Protein AF-B9A7W2-F1 (afdb_monomer_lite)

Structure (mmCIF, N/CA/C/O backbone):
data_AF-B9A7W2-F1
#
_entry.id   AF-B9A7W2-F1
#
loop_
_atom_site.group_PDB
_atom_site.id
_atom_site.type_symbol
_atom_site.label_atom_id
_atom_site.label_alt_id
_atom_site.label_comp_id
_atom_site.label_asym_id
_atom_site.label_entity_id
_atom_site.label_seq_id
_atom_site.pdbx_PDB_ins_code
_atom_site.Cartn_x
_atom_site.Cartn_y
_atom_site.Cartn_z
_atom_site.occupancy
_atom_site.B_iso_or_equiv
_atom_site.auth_seq_id
_atom_site.auth_comp_id
_atom_site.auth_asym_id
_atom_site.auth_atom_id
_atom_site.pdbx_PDB_model_num
ATOM 1 N N . MET A 1 1 ? -15.785 -12.529 -1.734 1.00 82.88 1 MET A N 1
ATOM 2 C CA . MET A 1 1 ? -14.747 -11.508 -1.474 1.00 82.88 1 MET A CA 1
ATOM 3 C C . MET A 1 1 ? -13.501 -11.907 -2.246 1.00 82.88 1 MET A C 1
A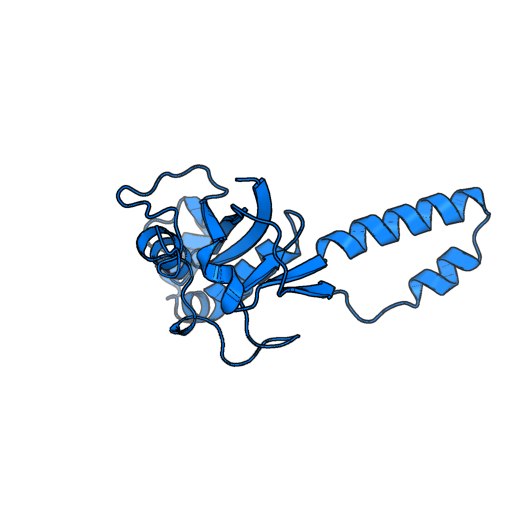TOM 5 O O . MET A 1 1 ? -13.134 -13.072 -2.173 1.00 82.88 1 MET A O 1
ATOM 9 N N . TYR A 1 2 ? -12.892 -11.000 -3.004 1.00 88.69 2 TYR A N 1
ATOM 10 C CA . TYR A 1 2 ? -11.724 -11.292 -3.841 1.00 88.69 2 TYR A CA 1
ATOM 11 C C . TYR A 1 2 ? -10.604 -10.283 -3.586 1.00 88.69 2 TYR A C 1
ATOM 13 O O . TYR A 1 2 ? -10.852 -9.144 -3.194 1.00 88.69 2 TYR A O 1
ATOM 21 N N . PHE A 1 3 ? -9.363 -10.733 -3.744 1.00 91.31 3 PHE A N 1
ATOM 22 C CA . PHE A 1 3 ? -8.169 -9.934 -3.488 1.00 91.31 3 PHE A CA 1
ATOM 23 C C . PHE A 1 3 ? -7.960 -8.897 -4.597 1.00 91.31 3 PHE A C 1
ATOM 25 O O . PHE A 1 3 ? -8.019 -9.245 -5.778 1.00 91.31 3 PHE A O 1
ATOM 32 N N . ILE A 1 4 ? -7.706 -7.639 -4.227 1.00 93.31 4 ILE A N 1
ATOM 33 C CA . ILE A 1 4 ? -7.515 -6.549 -5.198 1.00 93.31 4 ILE A CA 1
ATOM 34 C C . ILE A 1 4 ? -6.113 -5.944 -5.174 1.00 93.31 4 ILE A C 1
ATOM 36 O O . ILE A 1 4 ? -5.679 -5.444 -6.212 1.00 93.31 4 ILE A O 1
ATOM 40 N N . GLY A 1 5 ? -5.390 -6.054 -4.057 1.00 94.56 5 GLY A N 1
ATOM 41 C CA . GLY A 1 5 ? -4.006 -5.600 -3.964 1.00 94.56 5 GLY A CA 1
ATOM 42 C C . GLY A 1 5 ? -3.548 -5.315 -2.536 1.00 94.56 5 GLY A C 1
ATOM 43 O O . GLY A 1 5 ? -4.131 -5.800 -1.566 1.00 94.56 5 GLY A O 1
ATOM 44 N N . TYR A 1 6 ? -2.495 -4.520 -2.405 1.00 95.88 6 TYR A N 1
ATOM 45 C CA . TYR A 1 6 ? -1.826 -4.192 -1.153 1.00 95.88 6 TYR A CA 1
ATOM 46 C C . TYR A 1 6 ? -1.896 -2.694 -0.859 1.00 95.88 6 TYR A C 1
ATOM 48 O O . TYR A 1 6 ? -1.899 -1.874 -1.768 1.00 95.88 6 TYR A O 1
ATOM 56 N N . HIS A 1 7 ? -1.901 -2.320 0.413 1.00 95.19 7 HIS A N 1
ATOM 57 C CA . HIS A 1 7 ? -1.800 -0.930 0.848 1.00 95.19 7 HIS A CA 1
ATOM 58 C C . HIS A 1 7 ? -0.685 -0.801 1.882 1.00 95.19 7 HIS A C 1
ATOM 60 O O . HIS A 1 7 ? -0.748 -1.419 2.947 1.00 95.19 7 HIS A O 1
ATOM 66 N N . GLY A 1 8 ? 0.340 -0.019 1.551 1.00 95.25 8 GLY A N 1
ATOM 67 C CA . GLY A 1 8 ? 1.423 0.322 2.462 1.00 95.25 8 GLY A CA 1
ATOM 68 C C . GLY A 1 8 ? 1.064 1.522 3.323 1.00 95.25 8 GLY A C 1
ATOM 69 O O . GLY A 1 8 ? 0.661 2.556 2.799 1.00 95.25 8 GLY A O 1
ATOM 70 N N . THR A 1 9 ? 1.201 1.396 4.640 1.00 94.62 9 THR A N 1
ATOM 71 C CA . THR A 1 9 ? 0.870 2.457 5.590 1.00 94.62 9 THR A CA 1
ATOM 72 C C . THR A 1 9 ? 1.678 2.333 6.890 1.00 94.62 9 THR A C 1
ATOM 74 O O . THR A 1 9 ? 2.589 1.508 6.994 1.00 94.62 9 THR A O 1
ATOM 77 N N . SER A 1 10 ? 1.377 3.167 7.886 1.00 94.38 10 SER A N 1
ATOM 78 C CA . SER A 1 10 ? 1.921 3.043 9.243 1.00 94.38 10 SER A CA 1
ATOM 79 C C . SER A 1 10 ? 1.051 2.145 10.124 1.00 94.38 10 SER A C 1
ATOM 81 O O . SER A 1 10 ? -0.154 2.032 9.906 1.00 94.38 10 SER A O 1
ATOM 83 N N . GLU A 1 11 ? 1.619 1.553 11.172 1.00 92.88 11 GLU A N 1
ATOM 84 C CA . GLU A 1 11 ? 0.895 0.702 12.124 1.00 92.88 11 GLU A CA 1
ATOM 85 C C . GLU A 1 11 ? -0.288 1.441 12.758 1.00 92.88 11 GLU A C 1
ATOM 87 O O . GLU A 1 11 ? -1.381 0.891 12.879 1.00 92.88 11 GLU A O 1
ATOM 92 N N . LYS A 1 12 ? -0.108 2.726 13.085 1.00 92.69 12 LYS A N 1
ATOM 93 C CA . LYS A 1 12 ? -1.181 3.589 13.602 1.00 92.69 12 LYS A CA 1
ATOM 94 C C . LYS A 1 12 ? -2.370 3.657 12.637 1.00 92.69 12 LYS A C 1
ATOM 96 O O . LYS A 1 12 ? -3.520 3.523 13.054 1.00 92.69 12 LYS A O 1
ATOM 101 N N . SER A 1 13 ? -2.090 3.854 11.352 1.00 91.88 13 SER A N 1
ATOM 102 C CA . SER A 1 13 ? -3.114 3.947 10.310 1.00 91.88 13 SER A CA 1
ATOM 103 C C . SER A 1 13 ? -3.734 2.585 10.008 1.00 91.88 13 SER A C 1
ATOM 105 O O . SER A 1 13 ? -4.948 2.496 9.850 1.00 91.88 13 SER A O 1
ATOM 107 N N . ALA A 1 14 ? -2.930 1.519 10.002 1.00 92.31 14 ALA A N 1
ATOM 108 C CA . ALA A 1 14 ? -3.393 0.149 9.831 1.00 92.31 14 ALA A CA 1
ATOM 109 C C . ALA A 1 14 ? -4.388 -0.249 10.924 1.00 92.31 14 ALA A C 1
ATOM 111 O O . ALA A 1 14 ? -5.484 -0.701 10.606 1.00 92.31 14 ALA A O 1
ATOM 112 N N . ILE A 1 15 ? -4.059 -0.005 12.196 1.00 90.50 15 ILE A N 1
ATOM 113 C CA . ILE A 1 15 ? -4.968 -0.246 13.325 1.00 90.50 15 ILE A CA 1
ATOM 114 C C . ILE A 1 15 ? -6.264 0.554 13.146 1.00 90.50 15 ILE A C 1
ATOM 116 O O . ILE A 1 15 ? -7.354 0.015 13.325 1.00 90.50 15 ILE A O 1
ATOM 120 N N . ASN A 1 16 ? -6.174 1.827 12.744 1.00 89.31 16 ASN A N 1
ATOM 121 C CA . ASN A 1 16 ? -7.367 2.633 12.494 1.00 89.31 16 ASN A CA 1
ATOM 122 C C . ASN A 1 16 ? -8.238 2.054 11.362 1.00 89.31 16 ASN A C 1
ATOM 124 O O . ASN A 1 16 ? -9.451 1.940 11.533 1.00 89.31 16 ASN A O 1
ATOM 128 N N . ILE A 1 17 ? -7.636 1.652 10.239 1.00 90.56 17 ILE A N 1
ATOM 129 C CA . ILE A 1 17 ? -8.341 1.027 9.110 1.00 90.56 17 ILE A CA 1
ATOM 130 C C . ILE A 1 17 ? -8.990 -0.297 9.537 1.00 90.56 17 ILE A C 1
ATOM 132 O O . ILE A 1 17 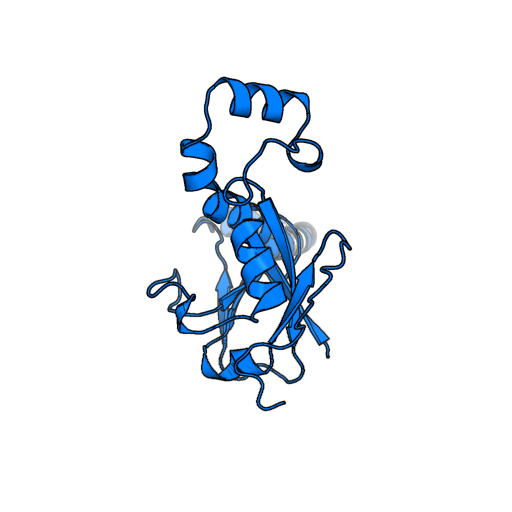? -10.137 -0.548 9.193 1.00 90.56 17 ILE A O 1
ATOM 136 N N . LEU A 1 18 ? -8.296 -1.134 10.308 1.00 88.75 18 LEU A N 1
ATOM 137 C CA . LEU A 1 18 ? -8.803 -2.444 10.736 1.00 88.75 18 LEU A CA 1
ATOM 138 C C . LEU A 1 18 ? -9.918 -2.345 11.791 1.00 88.75 18 LEU A C 1
ATOM 140 O O . LEU A 1 18 ? -10.781 -3.218 11.856 1.00 88.75 18 LEU A O 1
ATOM 144 N N . ASN A 1 19 ? -9.917 -1.288 12.606 1.00 85.38 19 ASN A N 1
ATOM 145 C CA . ASN A 1 19 ? -10.942 -1.062 13.628 1.00 85.38 19 ASN A CA 1
ATOM 146 C C . ASN A 1 19 ? -12.163 -0.305 13.088 1.00 85.38 19 ASN A C 1
ATOM 148 O O . ASN A 1 19 ? -13.277 -0.475 13.586 1.00 85.38 19 ASN A O 1
ATOM 152 N N . THR A 1 20 ? -11.955 0.595 12.123 1.00 82.81 20 THR A N 1
ATOM 153 C CA . THR A 1 20 ? -12.982 1.554 11.682 1.00 82.81 20 THR A CA 1
ATOM 154 C C . THR A 1 20 ? -13.321 1.472 10.204 1.00 82.81 20 THR A C 1
ATOM 156 O O . THR A 1 20 ? -14.178 2.226 9.751 1.00 82.81 20 THR A O 1
ATOM 159 N N . GLY A 1 21 ? -12.673 0.588 9.453 1.00 85.38 21 GLY A N 1
ATOM 160 C CA . GLY A 1 21 ? -12.768 0.581 8.006 1.00 85.38 21 GLY A CA 1
ATOM 161 C C . GLY A 1 21 ? -11.993 1.725 7.345 1.00 85.38 21 GLY A C 1
ATOM 162 O O . GLY A 1 21 ? -11.455 2.620 8.000 1.00 85.38 21 GLY A O 1
ATOM 163 N N . ILE A 1 22 ? -11.948 1.710 6.013 1.00 88.19 22 ILE A N 1
ATOM 164 C CA . ILE A 1 22 ? -11.461 2.851 5.227 1.00 88.19 22 ILE A CA 1
ATOM 165 C C . ILE A 1 22 ? -12.582 3.886 5.171 1.00 88.19 22 ILE A C 1
ATOM 167 O O . ILE A 1 22 ? -13.719 3.524 4.872 1.00 88.19 22 ILE A O 1
ATOM 171 N N . ARG A 1 23 ? -12.261 5.148 5.468 1.00 85.31 23 ARG A N 1
ATOM 172 C CA . ARG A 1 23 ? -13.241 6.231 5.595 1.00 85.31 23 ARG A CA 1
ATOM 173 C C . ARG A 1 23 ? -12.847 7.420 4.742 1.00 85.31 23 ARG A C 1
ATOM 175 O O . ARG A 1 23 ? -11.685 7.840 4.798 1.00 85.31 23 ARG A O 1
ATOM 182 N N . ARG A 1 24 ? -13.807 7.985 4.011 1.00 85.62 24 ARG A N 1
ATOM 183 C CA . ARG A 1 24 ? -13.602 9.145 3.136 1.00 85.62 24 ARG A CA 1
ATOM 184 C C . ARG A 1 24 ? -12.915 10.318 3.837 1.00 85.62 24 ARG A C 1
ATOM 186 O O . ARG A 1 24 ? -12.026 10.924 3.250 1.00 85.62 24 ARG A O 1
ATOM 193 N N . GLU A 1 25 ? -13.261 10.621 5.088 1.00 83.56 25 GLU A N 1
ATOM 194 C CA . GLU A 1 25 ? -12.687 11.752 5.833 1.00 83.56 25 GLU A CA 1
ATOM 195 C C . GLU A 1 25 ? -11.203 11.581 6.187 1.00 83.56 25 GLU A C 1
ATOM 197 O O . GLU A 1 25 ? -10.518 12.559 6.479 1.00 83.56 25 GLU A O 1
ATOM 202 N N . CYS A 1 26 ? -10.706 10.341 6.172 1.00 83.19 26 CYS A N 1
ATOM 203 C CA . CYS A 1 26 ? -9.304 10.017 6.426 1.00 83.19 26 CYS A CA 1
ATOM 204 C C . CYS A 1 26 ? -8.477 9.933 5.137 1.00 83.19 26 CYS A C 1
ATOM 206 O O . CYS A 1 26 ? -7.263 9.742 5.214 1.00 83.19 26 CYS A O 1
ATOM 208 N N . LEU A 1 27 ? -9.112 10.035 3.965 1.00 83.00 27 LEU A N 1
ATOM 209 C CA . LEU A 1 27 ? -8.397 10.028 2.698 1.00 83.00 27 LEU A CA 1
ATOM 210 C C . LEU A 1 27 ? -7.679 11.363 2.483 1.00 83.00 27 LEU A C 1
ATOM 212 O O . LEU A 1 27 ? -8.203 12.424 2.839 1.00 83.00 27 LEU A O 1
ATOM 216 N N . PRO A 1 28 ? -6.483 11.340 1.878 1.00 72.69 28 PRO A N 1
ATOM 217 C CA . PRO A 1 28 ? -5.783 12.568 1.562 1.00 72.69 28 PRO A CA 1
ATOM 218 C C . PRO A 1 28 ? -6.608 13.385 0.553 1.00 72.69 28 PRO A C 1
ATOM 220 O O . PRO A 1 28 ? -7.118 12.860 -0.439 1.00 72.69 28 PRO A O 1
ATOM 223 N N . LYS A 1 29 ? -6.754 14.690 0.827 1.00 69.06 29 LYS A N 1
ATOM 224 C CA . LYS A 1 29 ? -7.524 15.625 -0.020 1.00 69.06 29 LYS A CA 1
ATOM 225 C C . LYS A 1 29 ? -6.926 15.769 -1.422 1.00 69.06 29 LYS A C 1
ATOM 227 O O . LYS A 1 29 ? -7.631 16.120 -2.361 1.00 69.06 29 LYS A O 1
ATOM 232 N N . THR A 1 30 ? -5.629 15.510 -1.540 1.00 67.06 30 THR A N 1
ATOM 233 C CA . THR A 1 30 ? -4.855 15.518 -2.776 1.00 67.06 30 THR A CA 1
ATOM 234 C C . THR A 1 30 ? -4.056 14.221 -2.873 1.00 67.06 30 THR A C 1
ATOM 236 O O . THR A 1 30 ? -3.652 13.645 -1.866 1.00 67.06 30 THR A O 1
ATOM 239 N N . GLY A 1 31 ? -3.827 13.746 -4.090 1.00 66.31 31 GLY A N 1
ATOM 240 C CA . GLY A 1 31 ? -3.021 12.561 -4.365 1.00 66.31 31 GLY A CA 1
ATOM 241 C C . GLY A 1 31 ? -2.527 12.601 -5.806 1.00 66.31 31 GLY A C 1
ATOM 242 O O . GLY A 1 31 ? -3.024 13.409 -6.592 1.00 66.31 31 GLY A O 1
ATOM 243 N N . GLN A 1 32 ? -1.556 11.755 -6.155 1.00 67.31 32 GLN A N 1
ATOM 244 C CA . GLN A 1 32 ? -0.897 11.786 -7.469 1.00 67.31 32 GLN A CA 1
ATOM 245 C C . GLN A 1 32 ? -1.865 11.740 -8.654 1.00 67.31 32 GLN A C 1
ATOM 247 O O . GLN A 1 32 ? -1.603 12.377 -9.667 1.00 67.31 32 GLN A O 1
ATOM 252 N N . ILE A 1 33 ? -2.970 11.004 -8.525 1.00 68.56 33 ILE A N 1
ATOM 253 C CA . ILE A 1 33 ? -3.993 10.882 -9.575 1.00 68.56 33 ILE A CA 1
ATOM 254 C C . ILE A 1 33 ? -5.396 11.237 -9.074 1.00 68.56 33 ILE A C 1
ATOM 256 O O . ILE A 1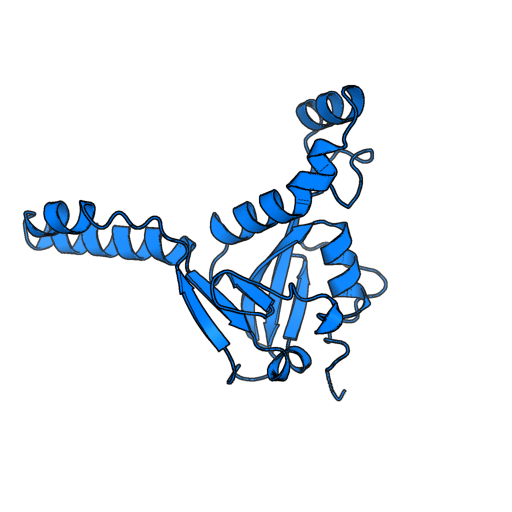 33 ? -6.398 10.847 -9.668 1.00 68.56 33 ILE A O 1
ATOM 260 N N . GLY A 1 34 ? -5.460 11.977 -7.966 1.00 73.69 34 GLY A N 1
ATOM 261 C CA . GLY A 1 34 ? -6.703 12.424 -7.345 1.00 73.69 34 GLY A CA 1
ATOM 262 C C . GLY A 1 34 ? -6.959 11.848 -5.947 1.00 73.69 34 GLY A C 1
ATOM 263 O O . GLY A 1 34 ? -6.182 11.032 -5.438 1.00 73.69 34 GLY A O 1
ATOM 264 N N . PRO A 1 35 ? -8.032 12.312 -5.289 1.00 80.81 35 PRO A N 1
ATOM 265 C CA . PRO A 1 35 ? -8.431 11.832 -3.972 1.00 80.81 35 PRO A CA 1
ATOM 266 C C . PRO A 1 35 ? -8.959 10.395 -4.058 1.00 80.81 35 PRO A C 1
ATOM 268 O O . PRO A 1 35 ? -9.734 10.060 -4.951 1.00 80.81 35 PRO A O 1
ATOM 271 N N . GLY A 1 36 ? -8.568 9.545 -3.112 1.00 88.06 36 GLY A N 1
ATOM 272 C CA . GLY A 1 36 ? -9.024 8.158 -3.076 1.00 88.06 36 GLY A CA 1
ATOM 273 C C . GLY A 1 36 ? -8.165 7.268 -2.188 1.00 88.06 36 GLY A C 1
ATOM 274 O O . GLY A 1 36 ? -7.214 7.726 -1.549 1.00 88.06 36 GLY A O 1
ATOM 275 N N . PHE A 1 37 ? -8.509 5.983 -2.155 1.00 91.50 37 PHE A N 1
ATOM 276 C CA . PHE A 1 37 ? -7.739 4.964 -1.452 1.00 91.50 37 PHE A CA 1
ATOM 277 C C . PHE A 1 37 ? -6.822 4.215 -2.420 1.00 91.50 37 PHE A C 1
ATOM 279 O O . PHE A 1 37 ? -7.283 3.555 -3.350 1.00 91.50 37 PHE A O 1
ATOM 286 N N . TYR A 1 38 ? -5.516 4.336 -2.195 1.00 92.88 38 TYR A N 1
ATOM 287 C CA . TYR A 1 38 ? -4.474 3.836 -3.087 1.00 92.88 38 TYR A CA 1
ATOM 288 C C . TYR A 1 38 ? -4.133 2.378 -2.764 1.00 92.88 38 TYR A C 1
ATOM 290 O O . TYR A 1 38 ? -3.829 2.043 -1.617 1.00 92.88 38 TYR A O 1
ATOM 298 N N . VAL A 1 39 ? -4.157 1.518 -3.779 1.00 94.12 39 VAL A N 1
ATOM 299 C CA . VAL A 1 39 ? -3.896 0.079 -3.684 1.00 94.12 39 VAL A CA 1
ATOM 300 C C . VAL A 1 39 ? -2.872 -0.324 -4.741 1.00 94.12 39 VAL A C 1
ATOM 302 O O . VAL A 1 39 ? -3.117 -0.189 -5.935 1.00 94.12 39 VAL A O 1
ATOM 305 N N . ALA A 1 40 ? -1.736 -0.863 -4.314 1.00 94.38 40 ALA A N 1
ATOM 306 C CA . ALA A 1 40 ? -0.739 -1.469 -5.185 1.00 94.38 40 ALA A CA 1
ATOM 307 C C . ALA A 1 40 ? -1.217 -2.834 -5.686 1.00 94.38 40 ALA A C 1
ATOM 309 O O . ALA A 1 40 ? -1.713 -3.645 -4.902 1.00 94.38 40 ALA A O 1
ATOM 310 N N . LYS A 1 41 ? -1.060 -3.128 -6.978 1.00 91.75 41 LYS A N 1
ATOM 311 C CA . LYS A 1 41 ? -1.576 -4.384 -7.539 1.00 91.75 41 LYS A CA 1
ATOM 312 C C . LYS A 1 41 ? -0.812 -5.611 -7.046 1.00 91.75 41 LYS A C 1
ATOM 314 O O . LYS A 1 41 ? -1.414 -6.658 -6.801 1.00 91.75 41 LYS A O 1
ATOM 319 N N . VAL A 1 42 ? 0.498 -5.469 -6.892 1.00 90.50 42 VAL A N 1
ATOM 320 C CA . VAL A 1 42 ? 1.406 -6.535 -6.470 1.00 90.50 42 VAL A CA 1
ATOM 321 C C . VAL A 1 42 ? 2.112 -6.161 -5.172 1.00 90.50 42 VAL A C 1
ATOM 323 O O . VAL A 1 42 ? 2.145 -4.997 -4.768 1.00 90.50 42 VAL A O 1
ATOM 326 N N . LYS A 1 43 ? 2.633 -7.175 -4.481 1.00 88.62 43 LYS A N 1
ATOM 327 C CA . LYS A 1 43 ? 3.503 -6.964 -3.325 1.00 88.62 43 LYS A CA 1
ATOM 328 C C . LYS A 1 43 ? 4.892 -6.579 -3.829 1.00 88.62 43 LYS A C 1
ATOM 330 O O . LYS A 1 43 ? 5.304 -7.098 -4.858 1.00 88.62 43 LYS A O 1
ATOM 335 N N . GLY A 1 44 ? 5.606 -5.736 -3.088 1.00 88.50 44 GLY A N 1
ATOM 336 C CA . GLY A 1 44 ? 6.985 -5.362 -3.399 1.00 88.50 44 GLY A CA 1
ATOM 337 C C . GLY A 1 44 ? 7.206 -3.863 -3.255 1.00 88.50 44 GLY A C 1
ATOM 338 O O . GLY A 1 44 ? 6.725 -3.259 -2.293 1.00 88.50 44 GLY A O 1
ATOM 339 N N . ALA A 1 45 ? 7.889 -3.277 -4.237 1.00 89.75 45 ALA A N 1
ATOM 340 C CA . ALA A 1 45 ? 8.427 -1.922 -4.175 1.00 89.75 45 ALA A CA 1
ATOM 341 C C . ALA A 1 45 ? 7.386 -0.849 -3.822 1.00 89.75 45 ALA A C 1
ATOM 343 O O . ALA A 1 45 ? 7.591 -0.061 -2.901 1.00 89.75 45 ALA A O 1
ATOM 344 N N . LEU A 1 46 ? 6.239 -0.831 -4.504 1.00 91.31 46 LEU A N 1
ATOM 345 C CA . LEU A 1 46 ? 5.235 0.214 -4.314 1.00 91.31 46 LEU A CA 1
ATOM 346 C C . LEU A 1 46 ? 4.576 0.221 -2.917 1.00 91.31 46 LEU A C 1
ATOM 348 O O . LEU A 1 46 ? 4.553 1.281 -2.283 1.00 91.31 46 LEU A O 1
ATOM 352 N N . PRO A 1 47 ? 4.024 -0.892 -2.388 1.00 92.31 47 PRO A N 1
ATOM 353 C CA . PRO A 1 47 ? 3.483 -0.878 -1.033 1.00 92.31 47 PRO A CA 1
ATOM 354 C C . PRO A 1 47 ? 4.583 -0.663 0.013 1.00 92.31 47 PRO A C 1
ATOM 356 O O . PRO A 1 47 ? 4.318 -0.006 1.015 1.00 92.31 47 PRO A O 1
ATOM 359 N N . GLU A 1 48 ? 5.812 -1.138 -0.206 1.00 93.75 48 GLU A N 1
ATOM 360 C CA . GLU A 1 48 ? 6.937 -0.847 0.692 1.00 93.75 48 GLU A CA 1
ATOM 361 C C . GLU A 1 48 ? 7.243 0.649 0.732 1.00 93.75 48 GLU A C 1
ATOM 363 O O . GLU A 1 48 ? 7.216 1.230 1.820 1.00 93.75 48 GLU A O 1
ATOM 368 N N . TRP A 1 49 ? 7.389 1.292 -0.429 1.00 92.19 49 TRP A N 1
ATOM 369 C CA . TRP A 1 49 ? 7.534 2.743 -0.557 1.00 92.19 49 TRP A CA 1
ATOM 370 C C . TRP A 1 49 ? 6.398 3.490 0.155 1.00 92.19 49 TRP A C 1
ATOM 372 O O . TRP A 1 49 ? 6.648 4.421 0.922 1.00 92.19 49 TRP A O 1
ATOM 382 N N . GLY A 1 50 ? 5.153 3.029 -0.003 1.00 91.00 50 GLY A N 1
ATOM 383 C CA . GLY A 1 50 ? 3.995 3.572 0.710 1.00 91.00 50 GLY A CA 1
ATOM 384 C C . GLY A 1 50 ? 4.147 3.519 2.236 1.00 91.00 50 GLY A C 1
ATOM 385 O O . GLY A 1 50 ? 3.842 4.497 2.922 1.00 91.00 50 GLY A O 1
ATOM 386 N N . THR A 1 51 ? 4.687 2.423 2.788 1.00 93.69 51 THR A N 1
ATOM 387 C CA . THR A 1 51 ? 4.990 2.349 4.230 1.00 93.69 51 THR A CA 1
ATOM 388 C C . THR A 1 51 ? 6.081 3.333 4.654 1.00 93.69 51 THR A C 1
ATOM 390 O O . THR A 1 51 ? 6.008 3.899 5.748 1.00 93.69 51 THR A O 1
ATOM 393 N N . GLU A 1 52 ? 7.088 3.572 3.809 1.00 93.44 52 GLU A N 1
ATOM 394 C CA . GLU A 1 52 ? 8.172 4.508 4.114 1.00 93.44 52 GLU A CA 1
ATOM 395 C C . GLU A 1 52 ? 7.648 5.938 4.189 1.00 93.44 52 GLU A C 1
ATOM 397 O O . GLU A 1 52 ? 7.907 6.639 5.168 1.00 93.44 52 GLU A O 1
ATOM 402 N N . GLN A 1 53 ? 6.838 6.336 3.207 1.00 91.56 53 GLN A N 1
ATOM 403 C CA . GLN A 1 53 ? 6.204 7.651 3.187 1.00 91.56 53 GLN A CA 1
ATOM 404 C C . GLN A 1 53 ? 5.288 7.841 4.398 1.00 91.56 53 GLN A C 1
ATOM 406 O O . GLN A 1 53 ? 5.404 8.842 5.108 1.00 91.56 53 GLN A O 1
ATOM 411 N N . ALA A 1 54 ? 4.441 6.852 4.700 1.00 91.19 54 ALA A N 1
ATOM 412 C CA . ALA A 1 54 ? 3.493 6.914 5.813 1.00 91.19 54 ALA A CA 1
ATOM 413 C C . ALA A 1 54 ? 4.158 6.970 7.199 1.00 91.19 54 ALA A C 1
ATOM 415 O O . ALA A 1 54 ? 3.540 7.438 8.157 1.00 91.19 54 ALA A O 1
ATOM 416 N N . THR A 1 55 ? 5.399 6.491 7.320 1.00 93.88 55 THR A N 1
ATOM 417 C CA . THR A 1 55 ? 6.156 6.481 8.584 1.00 93.88 55 THR A CA 1
ATOM 418 C C . THR A 1 55 ? 7.218 7.572 8.673 1.00 93.88 55 THR A C 1
ATOM 420 O O . THR A 1 55 ? 7.788 7.768 9.746 1.00 93.88 55 THR A O 1
ATOM 423 N N . SER A 1 56 ? 7.476 8.304 7.585 1.00 93.06 56 SER A N 1
ATOM 424 C CA . SER A 1 56 ? 8.551 9.301 7.477 1.00 93.06 56 SER A CA 1
ATOM 425 C C . SER A 1 56 ? 8.536 10.326 8.617 1.00 93.06 56 SER A C 1
ATOM 427 O O . SER A 1 56 ? 9.536 10.489 9.316 1.00 93.06 56 SER A O 1
ATOM 429 N N . VAL A 1 57 ? 7.383 10.948 8.878 1.00 90.31 57 VAL A N 1
ATOM 430 C CA . VAL A 1 57 ? 7.205 11.945 9.946 1.00 90.31 57 VAL A CA 1
ATOM 431 C C . VAL A 1 57 ? 7.405 11.322 11.329 1.00 90.31 57 VAL A C 1
ATOM 433 O O . VAL A 1 57 ? 8.138 11.864 12.155 1.00 90.31 57 VAL A O 1
ATOM 436 N N . GLY A 1 58 ? 6.803 10.154 11.579 1.00 89.94 58 GLY A N 1
ATOM 437 C CA . GLY A 1 58 ? 6.962 9.439 12.849 1.00 89.94 58 GLY A CA 1
ATOM 438 C C . GLY A 1 58 ? 8.422 9.072 13.120 1.00 89.94 58 GLY A C 1
ATOM 439 O O . GLY A 1 58 ? 8.903 9.214 14.241 1.00 89.94 58 GLY A O 1
ATOM 440 N N . ARG A 1 59 ? 9.153 8.667 12.076 1.00 90.44 59 ARG A N 1
ATOM 441 C CA . ARG A 1 59 ? 10.580 8.330 12.141 1.00 90.44 59 ARG A CA 1
ATOM 442 C C . ARG A 1 59 ? 11.474 9.549 12.326 1.00 90.44 59 ARG A C 1
ATOM 444 O O . ARG A 1 59 ? 12.455 9.473 13.066 1.00 90.44 59 ARG A O 1
ATOM 451 N N . HIS A 1 60 ? 11.128 10.674 11.706 1.00 90.88 60 HIS A N 1
ATOM 452 C CA . HIS A 1 60 ? 11.843 11.932 11.895 1.00 90.88 60 HIS A CA 1
ATOM 453 C C . HIS A 1 60 ? 11.804 12.387 13.363 1.00 90.88 60 HIS A C 1
ATOM 455 O O . HIS A 1 60 ? 12.804 12.876 13.886 1.00 90.88 60 HIS A O 1
ATOM 461 N N . ASN A 1 61 ? 10.698 12.127 14.061 1.00 91.00 61 ASN A N 1
ATOM 462 C CA . ASN A 1 61 ? 10.504 12.519 15.458 1.00 91.00 61 ASN A CA 1
ATOM 463 C C . ASN A 1 61 ? 11.129 11.557 16.487 1.00 91.00 61 ASN A C 1
ATOM 465 O O . ASN A 1 61 ? 11.014 11.793 17.688 1.00 91.00 61 ASN A O 1
ATOM 469 N N . LEU A 1 62 ? 11.792 10.478 16.053 1.00 90.19 62 LEU A N 1
ATOM 470 C CA . LEU A 1 62 ? 12.446 9.541 16.970 1.00 90.19 62 LEU A CA 1
ATOM 471 C C . LEU A 1 62 ? 13.680 10.158 17.622 1.00 90.19 62 LEU A C 1
ATOM 473 O O . LEU A 1 62 ? 14.516 10.760 16.939 1.00 90.19 62 LEU A O 1
ATOM 477 N N . SER A 1 63 ? 13.849 9.893 18.917 1.00 89.44 63 SER A N 1
ATOM 478 C CA . SER A 1 63 ? 15.082 10.212 19.634 1.00 89.44 63 SER A CA 1
ATOM 479 C C . SER A 1 63 ? 16.262 9.378 19.124 1.00 89.44 63 SER A C 1
ATOM 481 O O . SER A 1 63 ? 16.090 8.311 18.529 1.00 89.44 63 SER A O 1
ATOM 483 N N . ILE A 1 64 ? 17.487 9.838 19.400 1.00 89.19 64 ILE A N 1
ATOM 484 C CA . ILE A 1 64 ? 18.719 9.120 19.030 1.00 89.19 64 ILE A CA 1
ATOM 485 C C . ILE A 1 64 ? 18.697 7.689 19.584 1.00 89.19 64 ILE A C 1
ATOM 487 O O . ILE A 1 64 ? 18.968 6.744 18.851 1.00 89.19 64 ILE A O 1
ATOM 491 N N . PHE A 1 65 ? 18.286 7.513 20.843 1.00 86.88 65 PHE A N 1
ATOM 492 C CA . PHE A 1 65 ? 18.188 6.196 21.474 1.00 86.88 65 PHE A CA 1
ATOM 493 C C . PHE A 1 65 ? 17.203 5.268 20.748 1.00 86.88 65 PHE A C 1
ATOM 495 O O . PHE A 1 65 ? 17.534 4.117 20.467 1.00 86.88 65 PHE A O 1
ATOM 502 N N . GLN A 1 66 ? 16.019 5.771 20.380 1.00 88.19 66 GLN A N 1
ATOM 503 C CA . GLN A 1 66 ? 15.024 4.989 19.638 1.00 88.19 66 GLN A CA 1
ATOM 504 C C . GLN A 1 66 ? 15.527 4.585 18.250 1.0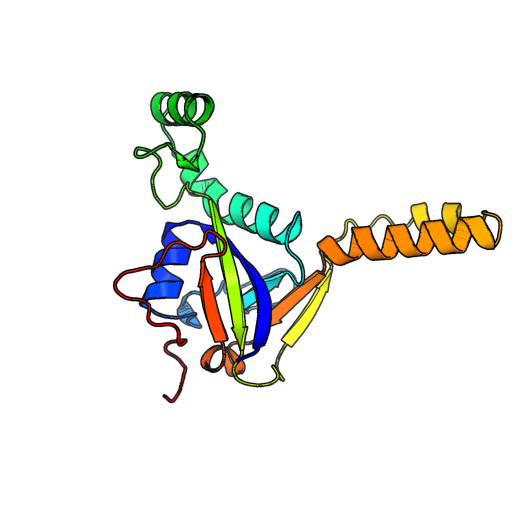0 88.19 66 GLN A C 1
ATOM 506 O O . GLN A 1 66 ? 15.287 3.456 17.822 1.00 88.19 66 GLN A O 1
ATOM 511 N N . ARG A 1 67 ? 16.245 5.479 17.558 1.00 86.12 67 ARG A N 1
ATOM 512 C CA . ARG A 1 67 ? 16.863 5.185 16.256 1.00 86.12 67 ARG A CA 1
ATOM 513 C C . ARG A 1 67 ? 17.933 4.102 16.387 1.00 86.12 67 ARG A C 1
ATOM 515 O O . ARG A 1 67 ? 17.895 3.128 15.641 1.00 86.12 67 ARG A O 1
ATOM 522 N N . THR A 1 68 ? 18.828 4.229 17.367 1.00 86.50 68 THR A N 1
ATOM 523 C CA . THR A 1 68 ? 19.885 3.242 17.630 1.00 86.50 68 THR A CA 1
ATOM 524 C C . THR A 1 68 ? 19.301 1.875 17.976 1.00 86.50 68 THR A C 1
ATOM 526 O O . THR A 1 68 ? 19.675 0.882 17.357 1.00 86.50 68 THR A O 1
ATOM 529 N N . LEU A 1 69 ? 18.330 1.812 18.893 1.00 86.25 69 LEU A N 1
ATOM 530 C CA . LEU A 1 69 ? 17.644 0.559 19.222 1.00 86.25 69 LEU A CA 1
ATOM 531 C C . LEU A 1 69 ? 16.957 -0.063 18.005 1.00 86.25 69 LEU A C 1
ATOM 533 O O . LEU A 1 69 ? 17.028 -1.275 17.816 1.00 86.25 69 LEU A O 1
ATOM 537 N N . ASN A 1 70 ? 16.307 0.752 17.170 1.00 86.38 70 ASN A N 1
ATOM 538 C CA . ASN A 1 70 ? 15.646 0.262 15.967 1.00 86.38 70 ASN A CA 1
ATOM 539 C C . ASN A 1 70 ? 16.631 -0.339 14.959 1.00 86.38 70 ASN A C 1
ATOM 541 O O . ASN A 1 70 ? 16.322 -1.361 14.355 1.00 86.38 70 ASN A O 1
ATOM 545 N N . ASN A 1 71 ? 17.809 0.267 14.800 1.00 84.75 71 ASN A N 1
ATOM 546 C CA . ASN A 1 71 ? 18.850 -0.249 13.913 1.00 84.75 71 ASN A CA 1
ATOM 547 C C . ASN A 1 71 ? 19.406 -1.598 14.394 1.00 84.75 71 ASN A C 1
ATOM 549 O O . ASN A 1 71 ? 19.759 -2.432 13.569 1.00 84.75 71 ASN A O 1
ATOM 553 N N . VAL A 1 72 ? 19.461 -1.823 15.712 1.00 85.38 72 VAL A N 1
ATOM 554 C CA . VAL A 1 72 ? 19.985 -3.066 16.305 1.00 85.38 72 VAL A CA 1
ATOM 555 C C . VAL A 1 72 ? 18.943 -4.185 16.315 1.00 85.38 72 VAL A C 1
ATOM 557 O O . VAL A 1 72 ? 19.234 -5.309 15.921 1.00 85.38 72 VAL A O 1
ATOM 560 N N . LEU A 1 73 ? 17.725 -3.900 16.780 1.00 82.88 73 LEU A N 1
ATOM 561 C CA . LEU A 1 73 ? 16.684 -4.920 16.973 1.00 82.88 73 LEU A CA 1
ATOM 562 C C . LEU A 1 73 ? 15.873 -5.192 15.702 1.00 82.88 73 LEU A C 1
ATOM 564 O O . LEU A 1 73 ? 15.202 -6.223 15.591 1.00 82.88 73 LEU A O 1
ATOM 568 N N . GLY A 1 74 ? 15.912 -4.258 14.755 1.00 80.38 74 GLY A N 1
ATOM 569 C CA . GLY A 1 74 ? 14.995 -4.220 13.633 1.00 80.38 74 GLY A CA 1
ATOM 570 C C . GLY A 1 74 ? 13.589 -3.787 14.051 1.00 80.38 74 GLY A C 1
ATOM 571 O O . GLY A 1 74 ? 13.153 -3.891 15.199 1.00 80.38 74 GLY A O 1
ATOM 572 N N . GLU A 1 75 ? 12.835 -3.319 13.067 1.00 78.19 75 GLU A N 1
ATOM 573 C CA . GLU A 1 75 ? 11.526 -2.701 13.268 1.00 78.19 75 GLU A CA 1
ATOM 574 C C . GLU A 1 75 ? 10.469 -3.637 13.873 1.00 78.19 75 GLU A C 1
ATOM 576 O O . GLU A 1 75 ? 9.687 -3.225 14.729 1.00 78.19 75 GLU A O 1
ATOM 581 N N . ARG A 1 76 ? 10.456 -4.914 13.467 1.00 68.12 76 ARG A N 1
ATOM 582 C CA . ARG A 1 76 ? 9.460 -5.892 13.941 1.00 68.12 76 ARG A CA 1
ATOM 583 C C . ARG A 1 76 ? 9.636 -6.272 15.410 1.00 68.12 76 ARG A C 1
ATOM 585 O O . ARG A 1 76 ? 8.644 -6.608 16.054 1.00 68.12 76 ARG A O 1
ATOM 592 N N . ASN A 1 77 ? 10.863 -6.205 15.924 1.00 69.25 77 ASN A N 1
ATOM 593 C CA . ASN A 1 77 ? 11.189 -6.601 17.295 1.00 69.25 77 ASN A CA 1
ATOM 594 C C . ASN A 1 77 ? 11.275 -5.398 18.243 1.00 69.25 77 ASN A C 1
ATOM 596 O O . ASN A 1 77 ? 11.387 -5.571 19.456 1.00 69.25 77 ASN A O 1
ATOM 600 N N . ASN A 1 78 ? 11.207 -4.172 17.717 1.00 79.06 78 ASN A N 1
ATOM 601 C CA . ASN A 1 78 ? 11.312 -2.970 18.526 1.00 79.06 78 ASN A CA 1
ATOM 602 C C . ASN A 1 78 ? 9.961 -2.589 19.157 1.00 79.06 78 ASN A C 1
ATOM 604 O O . ASN A 1 78 ? 9.132 -1.881 18.573 1.00 79.06 78 ASN A O 1
ATOM 608 N N . LEU A 1 79 ? 9.755 -3.035 20.397 1.00 75.50 79 LEU A N 1
ATOM 609 C CA . LEU A 1 79 ? 8.586 -2.679 21.208 1.00 75.50 79 LEU A CA 1
ATOM 610 C C . LEU A 1 79 ? 8.498 -1.169 21.491 1.00 75.50 79 LEU A C 1
ATOM 612 O O . LEU A 1 79 ? 7.392 -0.648 21.614 1.00 75.50 79 LEU A O 1
ATOM 616 N N . PHE A 1 80 ? 9.633 -0.465 21.515 1.00 78.75 80 PHE A N 1
ATOM 617 C CA . PHE A 1 80 ? 9.724 0.966 21.822 1.00 78.75 80 PHE A CA 1
ATOM 618 C C . PHE A 1 80 ? 9.539 1.877 20.605 1.00 78.75 80 PHE A C 1
ATOM 620 O O . PHE A 1 80 ? 9.515 3.102 20.754 1.00 78.75 80 PHE A O 1
ATOM 627 N N . LEU A 1 81 ? 9.414 1.306 19.403 1.00 87.44 81 LEU A N 1
ATOM 628 C CA . LEU A 1 81 ? 9.102 2.081 18.211 1.00 87.44 81 LEU A CA 1
ATOM 629 C C . LEU A 1 81 ? 7.601 2.440 18.229 1.00 87.44 81 LEU A C 1
ATOM 631 O O . LEU A 1 81 ? 6.760 1.534 18.299 1.00 87.44 81 LEU A O 1
ATOM 635 N N . PRO A 1 82 ? 7.234 3.730 18.186 1.00 91.25 82 PRO A N 1
ATOM 636 C CA . PRO A 1 82 ? 5.838 4.139 18.211 1.00 91.25 82 PRO A CA 1
ATOM 637 C C . PRO A 1 82 ? 5.114 3.726 16.922 1.00 91.25 82 PRO A C 1
ATOM 639 O O . PRO A 1 82 ? 5.726 3.544 15.866 1.00 91.25 82 PRO A O 1
ATOM 642 N N . ASN A 1 83 ? 3.791 3.572 16.994 1.00 91.88 83 ASN A N 1
ATOM 643 C CA . ASN A 1 83 ? 2.991 3.026 15.892 1.00 91.88 83 ASN A CA 1
ATOM 644 C C . ASN A 1 83 ? 2.980 3.925 14.643 1.00 91.88 83 ASN A C 1
ATOM 646 O O . ASN A 1 83 ? 2.815 3.435 13.530 1.00 91.88 83 ASN A O 1
ATOM 650 N N . GLU A 1 84 ? 3.181 5.232 14.786 1.00 92.56 84 GLU A N 1
ATOM 651 C CA . GLU A 1 84 ? 3.371 6.145 13.654 1.00 92.56 84 GLU A CA 1
ATOM 652 C C . GLU A 1 84 ? 4.696 5.935 12.904 1.00 92.56 84 GLU A C 1
ATOM 654 O O . GLU A 1 84 ? 4.800 6.334 11.749 1.00 92.56 84 GLU A O 1
ATOM 659 N N . ALA A 1 85 ? 5.698 5.307 13.527 1.00 92.50 85 ALA A N 1
ATOM 660 C CA . ALA A 1 85 ? 7.006 5.040 12.925 1.00 92.50 85 ALA A CA 1
ATOM 661 C C . ALA A 1 85 ? 7.162 3.591 12.420 1.00 92.50 85 ALA A C 1
ATOM 663 O O . ALA A 1 85 ? 8.111 3.302 11.685 1.00 92.50 85 ALA A O 1
ATOM 664 N N . LYS A 1 86 ? 6.233 2.703 12.801 1.00 92.88 86 LYS A N 1
ATOM 665 C CA . LYS A 1 86 ? 6.160 1.299 12.375 1.00 92.88 86 LYS A CA 1
ATOM 666 C C . LYS A 1 86 ? 5.479 1.170 11.011 1.00 92.88 86 LYS A C 1
ATOM 668 O O . LYS A 1 86 ? 4.382 1.685 10.821 1.00 92.88 86 LYS A O 1
ATOM 673 N N . ARG A 1 87 ? 6.121 0.474 10.082 1.00 93.81 87 ARG A N 1
ATOM 674 C CA . ARG A 1 87 ? 5.715 0.179 8.707 1.00 93.81 87 ARG A CA 1
ATOM 675 C C . ARG A 1 87 ? 4.834 -1.058 8.680 1.00 93.81 87 ARG A C 1
ATOM 677 O O . ARG A 1 87 ? 5.189 -2.092 9.249 1.00 93.81 87 ARG A O 1
ATOM 684 N N . THR A 1 88 ? 3.725 -0.966 7.952 1.00 93.38 88 THR A N 1
ATOM 685 C CA . THR A 1 88 ? 2.715 -2.024 7.907 1.00 93.38 88 THR A CA 1
ATOM 686 C C . THR A 1 88 ? 2.093 -2.119 6.524 1.00 93.38 88 THR A C 1
ATOM 688 O O . THR A 1 88 ? 1.750 -1.112 5.910 1.00 93.38 88 THR A O 1
ATOM 691 N N . ILE A 1 89 ? 1.905 -3.347 6.040 1.00 95.12 89 ILE A N 1
ATOM 692 C CA . ILE A 1 89 ? 1.223 -3.620 4.773 1.00 95.12 89 ILE A CA 1
ATOM 693 C C . ILE A 1 89 ? -0.103 -4.323 5.057 1.00 95.12 89 ILE A C 1
ATOM 695 O O . ILE A 1 89 ? -0.179 -5.286 5.829 1.00 95.12 89 ILE A O 1
ATOM 699 N N . LEU A 1 90 ? -1.151 -3.844 4.397 1.00 94.38 90 LEU A N 1
ATOM 700 C CA . LEU A 1 90 ? -2.475 -4.447 4.394 1.00 94.38 90 LEU A CA 1
ATOM 701 C C . LEU A 1 90 ? -2.736 -5.133 3.052 1.00 94.38 90 LEU A C 1
ATOM 703 O O . LEU A 1 90 ? -2.416 -4.591 1.999 1.00 94.38 90 LEU A O 1
ATOM 707 N N . LYS A 1 91 ? -3.366 -6.306 3.087 1.00 94.19 91 LYS A N 1
ATOM 708 C CA . LYS A 1 91 ? -4.039 -6.922 1.942 1.00 94.19 91 LYS A CA 1
ATOM 709 C C . LYS A 1 91 ? -5.445 -6.361 1.838 1.00 94.19 91 LYS A C 1
ATOM 711 O O . LYS A 1 91 ? -6.196 -6.399 2.814 1.00 94.19 91 LYS A O 1
ATOM 716 N N . ILE A 1 92 ? -5.801 -5.903 0.653 1.00 93.56 92 ILE A N 1
ATOM 717 C CA . ILE A 1 92 ? -7.079 -5.275 0.363 1.00 93.56 92 ILE A CA 1
ATOM 718 C C . ILE A 1 92 ? -7.917 -6.220 -0.491 1.00 93.56 92 ILE A C 1
ATOM 720 O O . ILE A 1 92 ? -7.427 -6.855 -1.429 1.00 93.56 92 ILE A O 1
ATOM 724 N N . TYR A 1 93 ? -9.195 -6.314 -0.153 1.00 92.31 93 TYR A N 1
ATOM 725 C CA . TYR A 1 93 ? -10.169 -7.149 -0.833 1.00 92.31 93 TYR A CA 1
ATOM 726 C C . TYR A 1 93 ? -11.427 -6.351 -1.142 1.00 92.31 93 TYR A C 1
ATOM 728 O O . TYR A 1 93 ? -11.702 -5.350 -0.484 1.00 92.31 93 TYR A O 1
ATOM 736 N N . SER A 1 94 ? -12.208 -6.839 -2.102 1.00 91.50 94 SER A N 1
ATOM 737 C CA . SER A 1 94 ? -13.538 -6.312 -2.385 1.00 91.50 94 SER A CA 1
ATOM 738 C C . SER A 1 94 ? -14.615 -7.396 -2.371 1.00 91.50 94 SER A C 1
ATOM 740 O O . SER A 1 94 ? -14.350 -8.575 -2.643 1.00 91.50 94 SER A O 1
ATOM 742 N N . THR A 1 95 ? -15.852 -7.018 -2.058 1.00 89.38 95 THR A N 1
ATOM 743 C CA . THR A 1 95 ? -17.041 -7.867 -2.243 1.00 89.38 95 THR A CA 1
ATOM 744 C C . THR A 1 95 ? -17.641 -7.777 -3.642 1.00 89.38 95 THR A C 1
ATOM 746 O O . THR A 1 95 ? -18.336 -8.712 -4.036 1.00 89.38 95 THR A O 1
ATOM 749 N N . LYS A 1 96 ? -17.353 -6.717 -4.407 1.00 90.06 96 LYS A N 1
ATOM 750 C CA . LYS A 1 96 ? -17.858 -6.494 -5.774 1.00 90.06 96 LYS A CA 1
ATOM 751 C C . LYS A 1 96 ? -16.806 -5.847 -6.665 1.00 90.06 96 LYS A C 1
ATOM 753 O O . LYS A 1 96 ? -15.924 -5.168 -6.152 1.00 90.06 96 LYS A O 1
ATOM 758 N N . TYR A 1 97 ? -16.930 -6.028 -7.979 1.00 88.62 97 TYR A N 1
ATOM 759 C CA . TYR A 1 97 ? -16.110 -5.301 -8.950 1.00 88.62 97 TYR A CA 1
ATOM 760 C C . TYR A 1 97 ? -16.133 -3.795 -8.668 1.00 88.62 97 TYR A C 1
ATOM 762 O O . TYR A 1 97 ? -17.205 -3.219 -8.500 1.00 88.62 97 TYR A O 1
ATOM 770 N N . ILE A 1 98 ? -14.943 -3.197 -8.572 1.00 90.00 98 ILE A N 1
ATOM 771 C CA . ILE A 1 98 ? -14.770 -1.761 -8.339 1.00 90.00 98 ILE A CA 1
ATOM 772 C C . ILE A 1 98 ? -15.035 -1.052 -9.660 1.00 90.00 98 ILE A C 1
ATOM 774 O O . ILE A 1 98 ? -14.315 -1.276 -10.633 1.00 90.00 98 ILE A O 1
ATOM 778 N N . SER A 1 99 ? -16.086 -0.243 -9.697 1.00 88.00 99 SER A N 1
ATOM 779 C CA . SER A 1 99 ? -16.510 0.497 -10.887 1.00 88.00 99 SER A CA 1
ATOM 780 C C . SER A 1 99 ? -15.903 1.897 -10.943 1.00 88.00 99 SER A C 1
ATOM 782 O O . SER A 1 99 ? -15.684 2.423 -12.029 1.00 88.00 99 SER A O 1
ATOM 784 N N . HIS A 1 100 ? -15.591 2.485 -9.788 1.00 89.81 100 HIS A N 1
ATOM 785 C CA . HIS A 1 100 ? -15.066 3.839 -9.650 1.00 89.81 100 HIS A CA 1
ATOM 786 C C . HIS A 1 100 ? -13.598 3.780 -9.223 1.00 89.81 100 HIS A C 1
ATOM 788 O O . HIS A 1 100 ? -13.249 4.002 -8.060 1.00 89.81 100 HIS A O 1
ATOM 794 N N . CYS A 1 101 ? -12.719 3.435 -10.166 1.00 88.25 101 CYS A N 1
ATOM 795 C CA . CYS A 1 101 ? -11.282 3.447 -9.923 1.00 88.25 101 CYS A CA 1
ATOM 796 C C . CYS A 1 101 ? -10.468 3.935 -11.118 1.00 88.25 101 CYS A C 1
ATOM 798 O O . CYS A 1 101 ? -10.842 3.736 -12.271 1.00 88.25 101 CYS A O 1
ATOM 800 N N . ASN A 1 102 ? -9.320 4.533 -10.808 1.00 89.38 102 ASN A N 1
ATOM 801 C CA . ASN A 1 102 ? -8.318 4.931 -11.788 1.00 89.38 102 ASN A CA 1
ATOM 802 C C . ASN A 1 102 ? -7.057 4.095 -11.601 1.00 89.38 102 ASN A C 1
ATOM 804 O O . ASN A 1 102 ? -6.641 3.836 -10.470 1.00 89.38 102 ASN A O 1
ATOM 808 N N . TRP A 1 103 ? -6.433 3.711 -12.709 1.00 87.88 103 TRP A N 1
ATOM 809 C CA . TRP A 1 103 ? -5.155 3.010 -12.712 1.00 87.88 103 TRP A CA 1
ATOM 810 C C . TRP A 1 103 ? -4.040 3.965 -13.101 1.00 87.88 103 TRP A C 1
ATOM 812 O O . TRP A 1 103 ? -4.197 4.780 -14.007 1.00 87.88 103 TRP A O 1
ATOM 822 N N . ASN A 1 104 ? -2.907 3.850 -12.422 1.00 86.56 104 ASN A N 1
ATOM 823 C CA . ASN A 1 104 ? -1.697 4.573 -12.775 1.00 86.56 104 ASN A CA 1
ATOM 824 C C . ASN A 1 104 ? -0.465 3.735 -12.451 1.00 86.56 104 ASN A C 1
ATOM 826 O O . ASN A 1 104 ? -0.517 2.819 -11.634 1.00 86.56 104 ASN A O 1
ATOM 830 N N . THR A 1 105 ? 0.661 4.093 -13.050 1.00 84.69 105 THR A N 1
ATOM 831 C CA . THR A 1 105 ? 1.965 3.593 -12.649 1.00 84.69 105 THR A CA 1
ATOM 832 C C . THR A 1 105 ? 2.817 4.713 -12.058 1.00 84.69 105 THR A C 1
ATOM 834 O O . THR A 1 105 ? 2.816 5.836 -12.555 1.00 84.69 105 THR A O 1
ATOM 837 N N . MET A 1 106 ? 3.544 4.412 -10.982 1.00 80.25 106 MET A N 1
ATOM 838 C CA . MET A 1 106 ? 4.506 5.337 -10.363 1.00 80.25 106 MET A CA 1
ATOM 839 C C . MET A 1 106 ? 5.913 5.234 -10.959 1.00 80.25 106 MET A C 1
ATOM 841 O O . MET A 1 106 ? 6.882 5.687 -10.353 1.00 80.25 106 MET A O 1
ATOM 845 N N . ASN A 1 107 ? 6.032 4.631 -12.138 1.00 72.88 107 ASN A N 1
ATOM 846 C CA . ASN A 1 107 ? 7.307 4.464 -12.806 1.00 72.88 107 ASN A CA 1
ATOM 847 C C . ASN A 1 107 ? 8.029 5.805 -13.025 1.00 72.88 107 ASN A C 1
ATOM 849 O O . ASN A 1 107 ? 7.396 6.778 -13.444 1.00 72.88 107 ASN A O 1
ATOM 853 N N . PRO A 1 108 ? 9.359 5.860 -12.824 1.00 64.50 108 PRO A N 1
ATOM 854 C CA . PRO A 1 108 ? 10.144 6.992 -13.294 1.00 64.50 108 PRO A CA 1
ATOM 855 C C . PRO A 1 108 ? 9.975 7.133 -14.814 1.00 64.50 108 PRO A C 1
ATOM 857 O O . PRO A 1 108 ? 9.920 6.129 -15.530 1.00 64.50 108 PRO A O 1
ATOM 860 N N . VAL A 1 109 ? 9.911 8.383 -15.293 1.00 61.84 109 VAL A N 1
ATOM 861 C CA . VAL A 1 109 ? 9.571 8.797 -16.679 1.00 61.84 109 VAL A CA 1
ATOM 862 C C . VAL A 1 109 ? 10.619 8.361 -17.724 1.00 61.84 109 VAL A C 1
ATOM 864 O O . VAL A 1 109 ? 10.568 8.751 -18.886 1.00 61.84 109 VAL A O 1
ATOM 867 N N . ASP A 1 110 ? 11.588 7.536 -17.341 1.00 69.12 110 ASP A N 1
ATOM 868 C CA . ASP A 1 110 ? 12.651 7.105 -18.232 1.00 69.12 110 ASP A CA 1
ATOM 869 C C . ASP A 1 110 ? 12.205 5.942 -19.130 1.00 69.12 110 ASP A C 1
ATOM 871 O O . ASP A 1 110 ? 12.181 4.781 -18.715 1.00 69.12 110 ASP A O 1
ATOM 875 N N . LEU A 1 111 ? 11.849 6.270 -20.372 1.00 72.56 111 LEU A N 1
ATOM 876 C CA . LEU A 1 111 ? 11.558 5.316 -21.445 1.00 72.56 111 LEU A CA 1
ATOM 877 C C . LEU A 1 111 ? 12.754 5.104 -22.385 1.00 72.56 111 LEU A C 1
ATOM 879 O O . LEU A 1 111 ? 12.608 4.423 -23.399 1.00 72.56 111 LEU A O 1
ATOM 883 N N . SER A 1 112 ? 13.935 5.652 -22.076 1.00 80.38 112 SER A N 1
ATOM 884 C CA . SER A 1 112 ? 15.121 5.510 -22.934 1.00 80.38 112 SER A CA 1
ATOM 885 C C . SER A 1 112 ? 15.503 4.043 -23.153 1.00 80.38 112 SER A C 1
ATOM 887 O O . SER A 1 112 ? 15.879 3.664 -24.261 1.00 80.38 112 SER A O 1
ATOM 889 N N . CYS A 1 113 ? 15.280 3.197 -22.141 1.00 79.38 113 CYS A N 1
ATOM 890 C CA . CYS A 1 113 ? 15.461 1.748 -22.221 1.00 79.38 113 CYS A CA 1
ATOM 891 C C . CYS A 1 113 ? 14.662 1.088 -23.360 1.00 79.38 113 CYS A C 1
ATOM 893 O O . CYS A 1 113 ? 15.138 0.122 -23.949 1.00 79.38 113 CYS A O 1
ATOM 895 N N . VAL A 1 114 ? 13.495 1.627 -23.737 1.00 82.31 114 VAL A N 1
ATOM 896 C CA . VAL A 1 114 ? 12.687 1.093 -24.847 1.00 82.31 114 VAL A CA 1
ATOM 897 C C . VAL A 1 114 ? 13.439 1.218 -26.171 1.00 82.31 114 VAL A C 1
ATOM 899 O O . VAL A 1 114 ? 13.405 0.297 -26.983 1.00 82.31 114 VAL A O 1
ATOM 902 N N . ASN A 1 115 ? 14.170 2.315 -26.380 1.00 83.56 115 ASN A N 1
ATOM 903 C CA . ASN A 1 115 ? 14.943 2.518 -27.606 1.00 83.56 115 ASN A CA 1
ATOM 904 C C . ASN A 1 115 ? 16.090 1.514 -27.734 1.00 83.56 115 ASN A C 1
ATOM 906 O O . ASN A 1 115 ? 16.372 1.063 -28.841 1.00 83.56 115 ASN A O 1
ATOM 910 N N . GLU A 1 116 ? 16.732 1.147 -26.624 1.00 83.50 116 GLU A N 1
ATOM 911 C CA . GLU A 1 116 ? 17.775 0.117 -26.632 1.00 83.50 116 GLU A CA 1
ATOM 912 C C . GLU A 1 116 ? 17.180 -1.274 -26.882 1.00 83.50 116 GLU A C 1
ATOM 914 O O . GLU A 1 116 ? 17.668 -2.003 -27.741 1.00 83.50 116 GLU A O 1
ATOM 919 N N . ILE A 1 117 ? 16.043 -1.600 -26.255 1.00 85.94 117 ILE A N 1
ATOM 920 C CA . ILE A 1 117 ? 15.325 -2.867 -26.4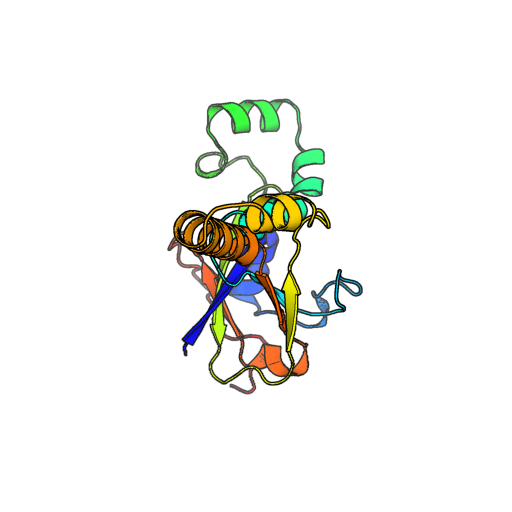81 1.00 85.94 117 ILE A CA 1
ATOM 921 C C . ILE A 1 117 ? 14.899 -3.027 -27.951 1.00 85.94 117 ILE A C 1
ATOM 923 O O . ILE A 1 117 ? 14.945 -4.120 -28.515 1.00 85.94 117 ILE A O 1
ATOM 927 N N . LEU A 1 118 ? 14.504 -1.943 -28.620 1.00 85.62 118 LEU A N 1
ATOM 928 C CA . LEU A 1 118 ? 14.105 -2.001 -30.027 1.00 85.62 118 LEU A CA 1
ATOM 929 C C . LEU A 1 118 ? 15.274 -2.301 -30.983 1.00 85.62 118 LEU A C 1
ATOM 931 O O . LEU A 1 118 ? 15.022 -2.828 -32.071 1.00 85.62 118 LEU A O 1
ATOM 935 N N . LYS A 1 119 ? 16.528 -2.043 -30.586 1.00 87.50 119 LYS A N 1
ATOM 936 C CA . LYS A 1 119 ? 17.734 -2.360 -31.379 1.00 87.50 119 LYS A CA 1
ATOM 937 C C . LYS A 1 119 ? 18.154 -3.833 -31.291 1.00 87.50 119 LYS A C 1
ATOM 939 O O . LYS A 1 119 ? 18.936 -4.286 -32.121 1.00 87.50 119 LYS A O 1
ATOM 944 N N . GLU A 1 120 ? 17.624 -4.577 -30.324 1.00 86.06 120 GLU A N 1
ATOM 945 C CA . GLU A 1 120 ? 17.930 -5.993 -30.105 1.00 86.06 120 GLU A CA 1
ATOM 946 C C . GLU A 1 120 ? 17.371 -6.917 -31.202 1.00 86.06 120 GLU A C 1
ATOM 948 O O . GLU A 1 120 ? 16.447 -6.569 -31.952 1.00 86.06 120 GLU A O 1
ATOM 953 N N . THR A 1 121 ? 17.897 -8.146 -31.260 1.00 87.00 121 THR A N 1
ATOM 954 C CA . THR A 1 121 ? 17.326 -9.225 -32.090 1.00 87.00 121 THR A CA 1
ATOM 955 C C . THR A 1 121 ? 15.890 -9.555 -31.652 1.00 87.00 121 THR A C 1
ATOM 957 O O . THR A 1 121 ? 15.560 -9.344 -30.486 1.00 87.00 121 THR A O 1
ATOM 960 N N . PRO A 1 122 ? 15.019 -10.106 -32.522 1.00 85.31 122 PRO A N 1
ATOM 961 C CA . PRO A 1 122 ? 13.621 -10.376 -32.164 1.00 85.31 122 PRO A CA 1
ATOM 962 C C . PRO A 1 122 ? 13.444 -11.205 -30.878 1.00 85.31 122 PRO A C 1
ATOM 964 O O . PRO A 1 122 ? 12.646 -10.847 -30.021 1.00 85.31 122 PRO A O 1
ATOM 967 N N . GLN A 1 123 ? 14.245 -12.259 -30.694 1.00 80.25 123 GLN A N 1
ATOM 968 C CA . GLN A 1 123 ? 14.169 -13.133 -29.513 1.00 80.25 123 GLN A CA 1
ATOM 969 C C . GLN A 1 123 ? 14.663 -12.442 -28.229 1.00 80.25 123 GLN A C 1
ATOM 971 O O . GLN A 1 123 ? 14.056 -12.597 -27.170 1.00 80.25 123 GLN A O 1
ATOM 976 N N . SER A 1 124 ? 15.743 -11.657 -28.318 1.00 85.44 124 SER A N 1
ATOM 977 C CA . SER A 1 124 ? 16.268 -10.856 -27.199 1.00 85.44 124 SER A CA 1
ATOM 978 C C . SER A 1 124 ? 15.288 -9.745 -26.804 1.00 85.44 124 SER A C 1
ATOM 980 O O . SER A 1 124 ? 15.011 -9.530 -25.623 1.00 85.44 124 SER A O 1
ATOM 982 N N . ARG A 1 125 ? 14.673 -9.106 -27.805 1.00 89.56 125 ARG A N 1
ATOM 983 C CA . ARG A 1 125 ? 13.672 -8.052 -27.638 1.00 89.56 125 ARG A CA 1
ATOM 984 C C . ARG A 1 125 ? 12.447 -8.533 -26.874 1.00 89.56 125 ARG A C 1
ATOM 986 O O . ARG A 1 125 ? 12.034 -7.851 -25.943 1.00 89.56 125 ARG A O 1
ATOM 993 N N . ASP A 1 126 ? 11.885 -9.686 -27.227 1.00 86.12 126 ASP A N 1
ATOM 994 C CA . ASP A 1 126 ? 10.701 -10.217 -26.539 1.00 86.12 126 ASP A CA 1
ATOM 995 C C . ASP A 1 126 ? 10.987 -10.493 -25.056 1.00 86.12 126 ASP A C 1
ATOM 997 O O . ASP A 1 126 ? 10.185 -10.154 -24.184 1.00 86.12 126 ASP A O 1
ATOM 1001 N N . CYS A 1 127 ? 12.162 -11.052 -24.749 1.00 86.81 127 CYS A N 1
ATOM 1002 C CA . CYS A 1 127 ? 12.606 -11.256 -23.371 1.00 86.81 127 CYS A CA 1
ATOM 1003 C C . CYS A 1 127 ? 12.751 -9.920 -22.622 1.00 86.81 127 CYS A C 1
ATOM 1005 O O . CYS A 1 127 ? 12.201 -9.750 -21.533 1.00 86.81 127 CYS A O 1
ATOM 1007 N N . ALA A 1 128 ? 13.424 -8.942 -23.230 1.00 86.31 128 ALA A N 1
ATOM 1008 C CA . ALA A 1 128 ? 13.658 -7.642 -22.615 1.00 86.31 128 ALA A CA 1
ATOM 1009 C C . ALA A 1 128 ? 12.364 -6.832 -22.412 1.00 86.31 128 ALA A C 1
ATOM 1011 O O . ALA A 1 128 ? 12.192 -6.202 -21.369 1.00 86.31 128 ALA A O 1
ATOM 1012 N N . LEU A 1 129 ? 11.418 -6.893 -23.356 1.00 86.38 129 LEU A N 1
ATOM 1013 C CA . LEU A 1 129 ? 10.091 -6.286 -23.211 1.00 86.38 129 LEU A CA 1
ATOM 1014 C C . LEU A 1 129 ? 9.293 -6.938 -22.079 1.00 86.38 129 LEU A C 1
ATOM 1016 O O . LEU A 1 129 ? 8.670 -6.228 -21.291 1.00 86.38 129 LEU A O 1
ATOM 1020 N N . ASN A 1 130 ? 9.326 -8.267 -21.964 1.00 85.94 130 ASN A N 1
ATOM 1021 C CA . ASN A 1 130 ? 8.648 -8.971 -20.876 1.00 85.94 130 ASN A CA 1
ATOM 1022 C C . ASN A 1 130 ? 9.226 -8.595 -19.507 1.00 85.94 130 ASN A C 1
ATOM 1024 O O . ASN A 1 130 ? 8.460 -8.321 -18.584 1.00 85.94 130 ASN A O 1
ATOM 1028 N N . ASN A 1 131 ? 10.553 -8.518 -19.389 1.00 86.44 131 ASN A N 1
ATOM 1029 C CA . ASN A 1 131 ? 11.213 -8.081 -18.158 1.00 86.44 131 ASN A CA 1
ATOM 1030 C C . ASN A 1 131 ? 10.830 -6.639 -17.813 1.00 86.44 131 ASN A C 1
ATOM 1032 O O . ASN A 1 131 ? 10.424 -6.367 -16.685 1.00 86.44 131 ASN A O 1
ATOM 1036 N N . LEU A 1 132 ? 10.844 -5.738 -18.803 1.00 84.69 132 LEU A N 1
ATOM 1037 C CA . LEU A 1 132 ? 10.406 -4.358 -18.616 1.00 84.69 132 LEU A CA 1
ATOM 1038 C C . LEU A 1 132 ? 8.954 -4.302 -18.124 1.00 84.69 132 LEU A C 1
ATOM 1040 O O . LEU A 1 132 ? 8.660 -3.580 -17.180 1.00 84.69 132 LEU A O 1
ATOM 1044 N N . ILE A 1 133 ? 8.033 -5.069 -18.713 1.00 82.69 133 ILE A N 1
ATOM 1045 C CA . ILE A 1 133 ? 6.636 -5.115 -18.257 1.00 82.69 133 ILE A CA 1
ATOM 1046 C C . ILE A 1 133 ? 6.549 -5.593 -16.802 1.00 82.69 133 ILE A C 1
ATOM 1048 O O . ILE A 1 133 ? 5.808 -4.996 -16.022 1.00 82.69 133 ILE A O 1
ATOM 1052 N N . GLN A 1 134 ? 7.296 -6.635 -16.428 1.00 83.25 134 GLN A N 1
ATOM 1053 C CA . GLN A 1 134 ? 7.300 -7.168 -15.062 1.00 83.25 134 GLN A CA 1
ATOM 1054 C C . GLN A 1 134 ? 7.804 -6.136 -14.050 1.00 83.25 134 GLN A C 1
ATOM 1056 O O . GLN A 1 134 ? 7.097 -5.847 -13.086 1.00 83.25 134 GLN A O 1
ATOM 1061 N N . GLU A 1 135 ? 8.957 -5.516 -14.306 1.00 83.50 135 GLU A N 1
ATOM 1062 C CA . GLU A 1 135 ? 9.522 -4.467 -13.448 1.00 83.50 135 GLU A CA 1
ATOM 1063 C C . GLU A 1 135 ? 8.568 -3.273 -13.315 1.00 83.50 135 GLU A C 1
ATOM 1065 O O . GLU A 1 135 ? 8.308 -2.754 -12.229 1.00 83.50 135 GLU A O 1
ATOM 1070 N N . ARG A 1 136 ? 7.979 -2.844 -1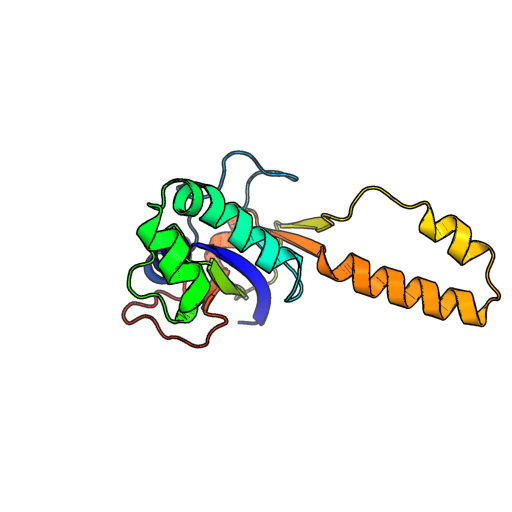4.434 1.00 81.44 136 ARG A N 1
ATOM 1071 C CA . ARG A 1 136 ? 7.071 -1.692 -14.481 1.00 81.44 136 ARG A CA 1
ATOM 1072 C C . ARG A 1 136 ? 5.725 -1.985 -13.817 1.00 81.44 136 ARG A C 1
ATOM 1074 O O . ARG A 1 136 ? 5.076 -1.045 -13.344 1.00 81.44 136 ARG A O 1
ATOM 1081 N N . ALA A 1 137 ? 5.302 -3.249 -13.773 1.00 83.25 137 ALA A N 1
ATOM 1082 C CA . ALA A 1 137 ? 4.078 -3.685 -13.108 1.00 83.25 137 ALA A CA 1
ATOM 1083 C C . ALA A 1 137 ? 4.182 -3.627 -11.575 1.00 83.25 137 ALA A C 1
ATOM 1085 O O . ALA A 1 137 ? 3.151 -3.488 -10.913 1.00 83.25 137 ALA A O 1
ATOM 1086 N N . GLU A 1 138 ? 5.391 -3.650 -11.001 1.00 87.88 138 GLU A N 1
ATOM 1087 C CA . GLU A 1 138 ? 5.593 -3.494 -9.551 1.00 87.88 138 GLU A CA 1
ATOM 1088 C C . GLU A 1 138 ? 5.105 -2.143 -9.017 1.00 87.88 138 GLU A C 1
ATOM 1090 O O . GLU A 1 138 ? 4.684 -2.031 -7.863 1.00 87.88 138 GLU A O 1
ATOM 1095 N N . TRP A 1 139 ? 5.092 -1.132 -9.886 1.00 89.25 139 TRP A N 1
ATOM 1096 C CA . TRP A 1 139 ? 4.652 0.231 -9.593 1.00 89.25 139 TRP A CA 1
ATOM 1097 C C . TRP A 1 139 ? 3.204 0.510 -10.000 1.00 89.25 139 TRP A C 1
ATOM 1099 O O . TRP A 1 139 ? 2.761 1.662 -9.955 1.00 89.25 139 TRP A O 1
ATOM 1109 N N . LEU A 1 140 ? 2.456 -0.519 -10.411 1.00 90.69 140 LEU A N 1
ATOM 1110 C CA . LEU A 1 140 ? 1.056 -0.386 -10.790 1.00 90.69 140 LEU A CA 1
ATOM 1111 C C . LEU A 1 140 ? 0.171 -0.197 -9.552 1.00 90.69 140 LEU A C 1
ATOM 1113 O O . LEU A 1 140 ? 0.107 -1.054 -8.664 1.00 90.69 140 LEU A O 1
ATOM 1117 N N . GLN A 1 141 ? -0.580 0.901 -9.543 1.00 91.38 141 GLN A N 1
ATOM 1118 C CA . GLN A 1 141 ? -1.539 1.242 -8.502 1.00 91.38 141 GLN A CA 1
ATOM 1119 C C . GLN A 1 141 ? -2.934 1.506 -9.054 1.00 91.38 141 GLN A C 1
ATOM 1121 O O . GLN A 1 141 ? -3.115 2.005 -10.164 1.00 91.38 141 GLN A O 1
ATOM 1126 N N . MET A 1 142 ? -3.918 1.211 -8.216 1.00 92.25 142 MET A N 1
ATOM 1127 C CA . MET A 1 142 ? -5.319 1.547 -8.385 1.00 92.25 142 MET A CA 1
ATOM 1128 C C . MET A 1 142 ? -5.721 2.540 -7.299 1.00 92.25 142 MET A C 1
ATOM 1130 O O . MET A 1 142 ? -5.397 2.348 -6.128 1.00 92.25 142 MET A O 1
ATOM 1134 N N . VAL A 1 143 ? -6.470 3.568 -7.669 1.00 92.12 143 VAL A N 1
ATOM 1135 C CA . VAL A 1 143 ? -7.080 4.506 -6.727 1.00 92.12 143 VAL A CA 1
ATOM 1136 C C . VAL A 1 143 ? -8.574 4.283 -6.728 1.00 92.12 143 VAL A C 1
ATOM 1138 O O . VAL A 1 143 ? -9.231 4.474 -7.747 1.00 92.12 143 VAL A O 1
ATOM 1141 N N . ILE A 1 144 ? -9.085 3.843 -5.584 1.00 91.62 144 ILE A N 1
ATOM 1142 C CA . ILE A 1 144 ? -10.499 3.552 -5.363 1.00 91.62 144 ILE A CA 1
ATOM 1143 C C . ILE A 1 144 ? -11.179 4.833 -4.897 1.00 91.62 144 ILE A C 1
ATOM 1145 O O . ILE A 1 144 ? -10.747 5.448 -3.915 1.00 91.62 144 ILE A O 1
ATOM 1149 N N . ALA A 1 145 ? -12.229 5.232 -5.605 1.00 89.75 145 ALA A N 1
ATOM 1150 C CA . ALA A 1 145 ? -13.008 6.402 -5.251 1.00 89.75 145 ALA A CA 1
ATOM 1151 C C . ALA A 1 145 ? -13.852 6.143 -3.985 1.00 89.75 145 ALA A C 1
ATOM 1153 O O . ALA A 1 145 ? -14.181 4.988 -3.686 1.00 89.75 145 ALA A O 1
ATOM 1154 N N . PRO A 1 146 ? -14.215 7.195 -3.229 1.00 88.00 146 PRO A N 1
ATOM 1155 C CA . PRO A 1 146 ? -15.018 7.066 -2.016 1.00 88.00 146 PRO A CA 1
ATOM 1156 C C . PRO A 1 146 ? -16.291 6.224 -2.180 1.00 88.00 146 PRO A C 1
ATOM 1158 O O . PRO A 1 146 ? -16.651 5.458 -1.299 1.00 88.00 146 PRO A O 1
ATOM 1161 N N . GLU A 1 147 ? -16.943 6.322 -3.335 1.00 88.06 147 GLU A N 1
ATOM 1162 C CA . GLU A 1 147 ? -18.222 5.682 -3.644 1.00 88.06 147 GLU A CA 1
ATOM 1163 C C . GLU A 1 147 ? -18.165 4.150 -3.530 1.00 88.06 147 GLU A C 1
ATOM 1165 O O . GLU A 1 147 ? -19.171 3.518 -3.195 1.00 88.06 147 GLU A O 1
ATOM 1170 N N . ASP A 1 148 ? -16.985 3.564 -3.752 1.00 89.81 148 ASP A N 1
ATOM 1171 C CA . ASP A 1 148 ? -16.763 2.119 -3.717 1.00 89.81 148 ASP A CA 1
ATOM 1172 C C . ASP A 1 148 ? -16.092 1.641 -2.415 1.00 89.81 148 ASP A C 1
ATOM 1174 O O . ASP A 1 148 ? -15.969 0.431 -2.212 1.00 89.81 148 ASP A O 1
ATOM 1178 N N . LEU A 1 149 ? -15.713 2.540 -1.491 1.00 88.94 149 LEU A N 1
ATOM 1179 C CA . LEU A 1 149 ? -15.046 2.170 -0.228 1.00 88.94 149 LEU A CA 1
ATOM 1180 C C . LEU A 1 149 ? -15.876 1.219 0.627 1.00 88.94 149 LEU A C 1
ATOM 1182 O O . LEU A 1 149 ? -15.320 0.338 1.280 1.00 88.94 149 LEU A O 1
ATOM 1186 N N . LYS A 1 150 ? -17.202 1.347 0.563 1.00 86.00 150 LYS A N 1
ATOM 1187 C CA . LYS A 1 150 ? -18.168 0.456 1.216 1.00 86.00 150 LYS A CA 1
ATOM 1188 C C . LYS A 1 150 ? -18.005 -1.023 0.865 1.00 86.00 150 LYS A C 1
ATOM 1190 O O . LYS A 1 150 ? -18.443 -1.883 1.618 1.00 86.00 150 LYS A O 1
ATOM 1195 N N . TYR A 1 151 ? -17.374 -1.329 -0.265 1.00 88.75 151 TYR A N 1
ATOM 1196 C CA . TYR A 1 151 ? -17.109 -2.697 -0.701 1.00 88.75 151 TYR A CA 1
ATOM 1197 C C . TYR A 1 151 ? -15.710 -3.185 -0.327 1.00 88.75 151 TYR A C 1
ATOM 1199 O O . TYR A 1 151 ? -15.379 -4.323 -0.654 1.00 88.75 151 TYR A O 1
ATOM 1207 N N . ILE A 1 152 ? -14.894 -2.359 0.335 1.00 90.00 152 ILE A N 1
ATOM 1208 C CA . ILE A 1 152 ? -13.480 -2.628 0.590 1.00 90.00 152 ILE A CA 1
ATOM 1209 C C . ILE A 1 152 ? -13.243 -3.176 1.994 1.00 90.00 152 ILE A C 1
ATOM 1211 O O . ILE A 1 152 ? -13.804 -2.712 2.986 1.00 90.00 152 ILE A O 1
ATOM 1215 N N . PHE A 1 153 ? -12.333 -4.147 2.053 1.00 88.12 153 PHE A N 1
ATOM 1216 C CA . PHE A 1 153 ? -11.934 -4.873 3.248 1.00 88.12 153 PHE A CA 1
ATOM 1217 C C . PHE A 1 153 ? -10.419 -4.894 3.354 1.00 88.12 153 PHE A C 1
ATOM 1219 O O . PHE A 1 153 ? -9.731 -5.139 2.362 1.00 88.12 153 PHE A O 1
ATOM 1226 N N . ALA A 1 154 ? -9.895 -4.722 4.563 1.00 90.25 154 ALA A N 1
ATOM 1227 C CA . ALA A 1 154 ? -8.467 -4.813 4.826 1.00 90.25 154 ALA A CA 1
ATOM 1228 C C . ALA A 1 154 ? -8.148 -5.979 5.765 1.00 90.25 154 ALA A C 1
ATOM 1230 O O . ALA A 1 154 ? -8.884 -6.286 6.701 1.00 90.25 154 ALA A O 1
ATOM 1231 N N . ARG A 1 155 ? -7.016 -6.634 5.518 1.00 89.94 155 ARG A N 1
ATOM 1232 C CA . ARG A 1 155 ? -6.414 -7.638 6.400 1.00 89.94 155 ARG A CA 1
ATOM 1233 C C . ARG A 1 155 ? -4.933 -7.344 6.519 1.00 89.94 155 ARG A C 1
ATOM 1235 O O . ARG A 1 155 ? -4.345 -6.817 5.582 1.00 89.94 155 ARG A O 1
ATOM 1242 N N . ARG A 1 156 ? -4.298 -7.730 7.619 1.00 90.75 156 ARG A N 1
ATOM 1243 C CA . ARG A 1 156 ? -2.842 -7.608 7.712 1.00 90.75 156 ARG A CA 1
ATOM 1244 C C . ARG A 1 156 ? -2.157 -8.586 6.764 1.00 90.75 156 ARG A C 1
ATOM 1246 O O . ARG A 1 156 ? -2.582 -9.736 6.642 1.00 90.75 156 ARG A O 1
ATOM 1253 N N . ASP A 1 157 ? -1.100 -8.132 6.095 1.00 90.75 157 ASP A N 1
ATOM 1254 C CA . ASP A 1 157 ? -0.253 -9.019 5.291 1.00 90.75 157 ASP A CA 1
ATOM 1255 C C . ASP A 1 157 ? 0.603 -9.941 6.175 1.00 90.75 157 ASP A C 1
ATOM 1257 O O . ASP A 1 157 ? 0.832 -11.093 5.818 1.00 90.75 157 ASP A O 1
ATOM 1261 N N . ASP A 1 158 ? 0.991 -9.468 7.365 1.00 86.62 158 ASP A N 1
ATOM 1262 C CA . ASP A 1 158 ? 1.820 -10.192 8.343 1.00 86.62 158 ASP A CA 1
ATOM 1263 C C . ASP A 1 158 ? 1.085 -11.311 9.110 1.00 86.62 158 ASP A C 1
ATOM 1265 O O . ASP A 1 158 ? 1.674 -11.960 9.972 1.00 86.62 158 ASP A O 1
ATOM 1269 N N . GLY A 1 159 ? -0.198 -11.541 8.815 1.00 75.25 159 GLY A N 1
ATOM 1270 C CA . GLY A 1 159 ? -1.002 -12.602 9.422 1.00 75.25 159 GLY A CA 1
ATOM 1271 C C . GLY A 1 159 ? -1.452 -12.345 10.864 1.00 75.25 159 GLY A C 1
ATOM 1272 O O . GLY A 1 159 ? -2.198 -13.165 11.407 1.00 75.25 159 GLY A O 1
ATOM 1273 N N . LYS A 1 160 ? -1.069 -11.221 11.489 1.00 75.00 160 LYS A N 1
ATOM 1274 C CA . LYS A 1 160 ? -1.561 -10.863 12.828 1.00 75.00 160 LYS A CA 1
ATOM 1275 C C . LYS A 1 160 ? -3.071 -10.596 12.776 1.00 75.00 160 LYS A C 1
ATOM 1277 O O . LYS A 1 160 ? -3.583 -10.001 11.826 1.00 75.00 160 LYS A O 1
ATOM 1282 N N . ARG A 1 161 ? -3.801 -11.047 13.800 1.00 64.94 161 ARG A N 1
ATOM 1283 C CA . ARG A 1 161 ? -5.244 -10.797 13.946 1.00 64.94 161 ARG A CA 1
ATOM 1284 C C . ARG A 1 161 ? -5.479 -9.719 14.996 1.00 64.94 161 ARG A C 1
ATOM 1286 O O . ARG A 1 161 ? -5.032 -9.865 16.129 1.00 64.94 161 ARG A O 1
ATOM 1293 N N . GLU A 1 162 ? -6.218 -8.679 14.627 1.00 66.38 162 GLU A N 1
ATOM 1294 C CA . GLU A 1 162 ? -6.691 -7.670 15.577 1.00 66.38 162 GLU A CA 1
ATOM 1295 C C . GLU A 1 162 ? -7.919 -8.191 16.336 1.00 66.38 162 GLU A C 1
ATOM 1297 O O . GLU A 1 162 ? -8.804 -8.817 15.741 1.00 66.38 162 GLU A O 1
ATOM 1302 N N . LYS A 1 163 ? -7.983 -7.921 17.649 1.00 59.69 163 LYS A N 1
ATOM 1303 C CA . LYS A 1 163 ? -9.083 -8.370 18.526 1.00 59.69 163 LYS A CA 1
ATOM 1304 C C . LYS A 1 163 ? -10.445 -7.803 18.102 1.00 59.69 163 LYS A C 1
ATOM 1306 O O . LYS A 1 163 ? -11.437 -8.515 18.185 1.00 59.69 163 LYS A O 1
ATOM 1311 N N . ASN A 1 164 ? -10.465 -6.568 17.594 1.00 57.00 164 ASN A N 1
ATOM 1312 C CA . ASN A 1 164 ? -11.653 -5.873 17.093 1.00 57.00 164 ASN A CA 1
ATOM 1313 C C . ASN A 1 164 ? -11.520 -5.640 15.583 1.00 57.00 164 ASN A C 1
ATOM 1315 O O . ASN A 1 164 ? -11.389 -4.510 15.125 1.00 57.00 164 ASN A O 1
ATOM 1319 N N . SER A 1 165 ? -11.488 -6.713 14.797 1.00 56.03 165 SER A N 1
ATOM 1320 C CA . SER A 1 165 ? -11.450 -6.584 13.340 1.00 56.03 165 SER A CA 1
ATOM 1321 C C . SER A 1 165 ? -12.854 -6.282 12.816 1.00 56.03 165 SER A C 1
ATOM 1323 O O . SER A 1 165 ? -13.663 -7.187 12.631 1.00 56.03 165 SER A O 1
ATOM 1325 N N . ASN A 1 166 ? -13.147 -5.006 12.556 1.00 56.56 166 ASN A N 1
ATOM 1326 C CA . ASN A 1 166 ? -14.221 -4.661 11.632 1.00 56.56 166 ASN A CA 1
ATOM 1327 C C . ASN A 1 166 ? -13.641 -4.797 10.231 1.00 56.56 166 ASN A C 1
ATOM 1329 O O . ASN A 1 166 ? -12.960 -3.917 9.715 1.00 56.56 166 ASN A O 1
ATOM 1333 N N . TRP A 1 167 ? -13.868 -5.967 9.640 1.00 59.53 167 TRP A N 1
ATOM 1334 C CA . TRP A 1 167 ? -13.358 -6.295 8.312 1.00 59.53 167 TRP A CA 1
ATOM 1335 C C . TRP A 1 167 ? -13.963 -5.377 7.241 1.00 59.53 167 TRP A C 1
ATOM 1337 O O . TRP A 1 167 ? -13.340 -5.185 6.202 1.00 59.53 167 TRP A O 1
ATOM 1347 N N . PHE A 1 168 ? -15.148 -4.821 7.506 1.00 57.38 168 PHE A N 1
ATOM 1348 C CA . PHE A 1 168 ? -15.925 -3.971 6.612 1.00 57.38 168 PHE A CA 1
ATOM 1349 C C . PHE A 1 168 ? -15.520 -2.498 6.741 1.00 57.38 168 PHE A C 1
ATOM 1351 O O . PHE A 1 168 ? -15.298 -1.995 7.846 1.00 57.38 168 PHE A O 1
ATOM 1358 N N . SER A 1 169 ? -15.483 -1.778 5.614 1.00 55.91 169 SER A N 1
ATOM 1359 C CA . SER A 1 169 ? -15.512 -0.315 5.657 1.00 55.91 169 SER A CA 1
ATOM 1360 C C . SER A 1 169 ? -16.737 0.165 6.449 1.00 55.91 169 SER A C 1
ATOM 1362 O O . SER A 1 169 ? -17.814 -0.413 6.321 1.00 55.91 169 SER A O 1
ATOM 1364 N N . LYS A 1 170 ? -16.607 1.251 7.225 1.00 59.84 170 LYS A N 1
ATOM 1365 C CA . LYS A 1 170 ? -17.751 1.912 7.884 1.00 59.84 170 LYS A CA 1
ATOM 1366 C C . LYS A 1 170 ? -18.817 2.410 6.910 1.00 59.84 170 LYS A C 1
ATOM 1368 O O . LYS A 1 170 ? -19.929 2.694 7.333 1.00 59.84 170 LYS A O 1
ATOM 1373 N N . GLU A 1 171 ? -18.470 2.536 5.634 1.00 56.66 171 GLU A N 1
ATOM 1374 C CA . GLU A 1 171 ? -19.398 2.908 4.571 1.00 56.66 171 GLU A CA 1
ATOM 1375 C C . GLU A 1 171 ? -20.169 1.687 4.028 1.00 56.66 171 GLU A C 1
ATOM 1377 O O . GLU A 1 171 ? -21.105 1.863 3.246 1.00 56.66 171 GLU A O 1
ATOM 1382 N N . SER A 1 172 ? -19.806 0.454 4.433 1.00 45.88 172 SER A N 1
ATOM 1383 C CA . SER A 1 172 ? -20.529 -0.775 4.073 1.00 45.88 172 SER A CA 1
ATOM 1384 C C . SER A 1 172 ? -21.971 -0.684 4.560 1.00 45.88 172 SER A C 1
ATOM 1386 O O . SER A 1 172 ? -22.176 -0.434 5.748 1.00 45.88 172 SER A O 1
ATOM 1388 N N . PRO A 1 173 ? -22.975 -0.882 3.683 1.00 50.19 173 PRO A N 1
ATOM 1389 C CA . PRO A 1 173 ? -24.363 -0.812 4.105 1.00 50.19 173 PRO A CA 1
ATOM 1390 C C . PRO A 1 173 ? -24.672 -1.857 5.179 1.00 50.19 173 PRO A C 1
ATOM 1392 O O . PRO A 1 173 ? -25.382 -1.502 6.106 1.00 50.19 173 PRO A O 1
ATOM 1395 N N . TYR A 1 174 ? -24.102 -3.068 5.087 1.00 46.78 174 TYR A N 1
ATOM 1396 C CA . TYR A 1 174 ? -24.062 -4.118 6.117 1.00 46.78 174 TYR A CA 1
ATOM 1397 C C . TYR A 1 174 ? -22.907 -5.082 5.821 1.00 46.78 174 TYR A C 1
ATOM 1399 O O . TYR A 1 174 ? -22.580 -5.244 4.619 1.00 46.78 174 TYR A O 1
#

pLDDT: mean 84.18, std 10.7, range [45.88, 95.88]

Organism: Vibrio parahaemolyticus (NCBI:txid670)

Foldseek 3Di:
DFFQAKAKAFQVVQVCCQQANDAQVPWDCADPVGTFGKGQRYDDDASQVRQCVQQVVLVVPDDPVLVVVCVVLPQVRRPPRDRSNHMFMKTKDFPDDQPAKDKDFPDDPDPVVVVVLVPDDPVSSVVSVVVVCVVRSRRIMMGGHNVRSQGMFIDTPVPDDDPNGPRGHNNNPD

Sequence (174 aa):
MYFIGYHGTSEKSAINILNTGIRRECLPKTGQIGPGFYVAKVKGALPEWGTEQATSVGRHNLSIFQRTLNNVLGERNNLFLPNEAKRTILKIYSTKYISHCNWNTMNPVDLSCVNEILKETPQSRDCALNNLIQERAEWLQMVIAPEDLKYIFARRDDGKREKNSNWFSKESPY

Radius of gyration: 18.66 Å; chains: 1; bounding box: 44×29×54 Å

Secondary structure (DSSP, 8-state):
-EEEEEEEEEHHHHHHHHHH---GGGS-SS-BTBSSEEEESSSSHHHHHHHHHHHHHHHHT--HHHHHHHHHH-TTT-TTS-TTTSEEEEEEEESS---SEEEEE---S--HHHHHHHHS-HHHHHHHHHHHHHHHHTTEEEEE-GGGGGGEEEEETT-PPPTT---B-TT---